Protein AF-A0A9P8HND8-F1 (afdb_monomer_lite)

Secondary structure (DSSP, 8-state):
-HHHHHHHTT-S-EEEE--PPSSS-TT---SHHHHHHHHHHHHHHHHHTTT--EEEEEE-EEGGGGSHHHHHHHHHHHHHHS-TT-EEEEE-HHHHHHHHHHHHHTHHHHTTEEEEE-SEEEEHHHHHHHHHHHHSSPPP---HHHHHHHHHH-TTGGG-

Sequence (160 aa):
MLAGLALEFKLDAFVYSSTIPPGPDLDDAFDASHRSKREIELYCKSLGERGLNWTIVRPGFFMENFDGFMGSLAVAILSQGLRKETDIALVASDDIGKVAAGVFQNHGRFTHKTVSITGGCLSMNEIKSAYKDVLGKQMPSVPAVFAWLILKLSSGAQHV

pLDDT: mean 89.83, std 11.91, range [39.53, 98.38]

Structure (mmCIF, N/CA/C/O backbone):
data_AF-A0A9P8HND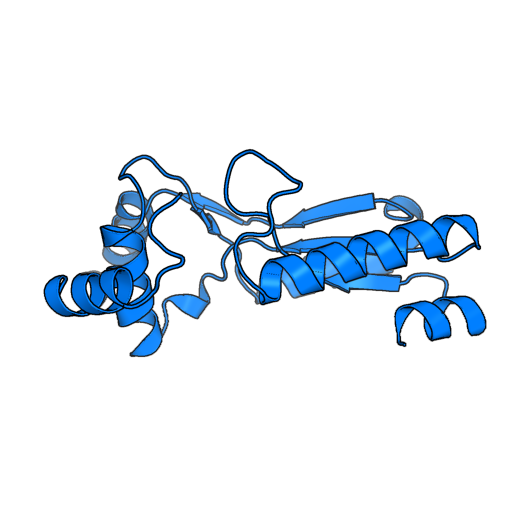8-F1
#
_entry.id   AF-A0A9P8HND8-F1
#
loop_
_atom_site.group_PDB
_atom_site.id
_atom_site.type_symbol
_atom_site.label_atom_id
_atom_site.label_alt_id
_atom_site.label_comp_id
_atom_site.label_asym_id
_atom_site.label_entity_id
_atom_site.label_seq_id
_atom_site.pdbx_PDB_ins_code
_atom_site.Cartn_x
_atom_site.Cartn_y
_atom_site.Cartn_z
_atom_site.occupancy
_atom_site.B_iso_or_equiv
_atom_site.auth_seq_id
_atom_site.auth_comp_id
_atom_site.auth_asym_id
_atom_site.auth_atom_id
_atom_site.pdbx_PDB_model_num
ATOM 1 N N . MET A 1 1 ? 19.405 -0.218 -5.210 1.00 77.94 1 MET A N 1
ATOM 2 C CA . MET A 1 1 ? 19.949 -1.554 -5.545 1.00 77.94 1 MET A CA 1
ATOM 3 C C . MET A 1 1 ? 19.008 -2.331 -6.470 1.00 77.94 1 MET A C 1
ATOM 5 O O . MET A 1 1 ? 19.368 -2.485 -7.624 1.00 77.94 1 MET A O 1
ATOM 9 N N . LEU A 1 2 ? 17.786 -2.715 -6.061 1.00 95.31 2 LEU A N 1
ATOM 10 C CA . LEU A 1 2 ? 16.874 -3.509 -6.919 1.00 95.31 2 LEU A CA 1
ATOM 11 C C . LEU A 1 2 ? 16.397 -2.797 -8.199 1.00 95.31 2 LEU A C 1
ATOM 13 O O . LEU A 1 2 ? 16.485 -3.377 -9.273 1.00 95.31 2 LEU A O 1
ATOM 17 N N . ALA A 1 3 ? 15.957 -1.537 -8.116 1.00 96.00 3 ALA A N 1
ATOM 18 C CA . ALA A 1 3 ? 15.523 -0.787 -9.305 1.00 96.00 3 ALA A CA 1
ATOM 19 C C . ALA A 1 3 ? 16.669 -0.554 -10.314 1.00 96.00 3 ALA A C 1
ATOM 21 O O . ALA A 1 3 ? 16.455 -0.555 -11.521 1.00 96.00 3 ALA A O 1
ATOM 22 N N . GLY A 1 4 ? 17.904 -0.408 -9.816 1.00 96.62 4 GLY A N 1
ATOM 23 C CA . GLY A 1 4 ? 19.098 -0.300 -10.658 1.00 96.62 4 GLY A CA 1
ATOM 24 C C . GLY A 1 4 ? 19.397 -1.600 -11.406 1.00 96.62 4 GLY A C 1
ATOM 25 O O . GLY A 1 4 ? 19.627 -1.560 -12.609 1.00 96.62 4 GLY A O 1
ATOM 26 N N . LEU A 1 5 ? 19.301 -2.745 -10.720 1.00 97.69 5 LEU A N 1
ATOM 27 C CA . LEU A 1 5 ? 19.425 -4.061 -11.355 1.00 97.69 5 LEU A CA 1
ATOM 28 C C . LEU A 1 5 ? 18.310 -4.289 -12.383 1.00 97.69 5 LEU A C 1
ATOM 30 O O . LEU A 1 5 ? 18.569 -4.777 -13.474 1.00 97.69 5 LEU A O 1
ATOM 34 N N . ALA A 1 6 ? 17.076 -3.883 -12.080 1.00 97.62 6 ALA A N 1
ATOM 35 C CA . ALA A 1 6 ? 15.969 -4.004 -13.024 1.00 97.62 6 ALA A CA 1
ATOM 36 C C . ALA A 1 6 ? 16.230 -3.251 -14.340 1.00 97.62 6 ALA A C 1
ATOM 38 O O . ALA A 1 6 ? 15.897 -3.751 -15.414 1.00 97.62 6 ALA A O 1
ATOM 39 N N . LEU A 1 7 ? 16.865 -2.077 -14.260 1.00 97.56 7 LEU A N 1
ATOM 40 C CA . LEU A 1 7 ? 17.303 -1.325 -15.432 1.00 97.56 7 LEU A CA 1
ATOM 41 C C . LEU A 1 7 ? 18.451 -2.035 -16.166 1.00 97.56 7 LEU A C 1
ATOM 43 O O . LEU A 1 7 ? 18.409 -2.159 -17.387 1.00 97.56 7 LEU A O 1
ATOM 47 N N . GLU A 1 8 ? 19.463 -2.505 -15.433 1.00 97.81 8 GLU A N 1
ATOM 48 C CA . GLU A 1 8 ? 20.634 -3.200 -15.989 1.00 97.81 8 GLU A CA 1
ATOM 49 C C . GLU A 1 8 ? 20.238 -4.450 -16.787 1.00 97.81 8 GLU A C 1
ATOM 51 O O . GLU A 1 8 ? 20.676 -4.635 -17.922 1.00 97.81 8 GLU A O 1
ATOM 56 N N . PHE A 1 9 ? 19.340 -5.259 -16.225 1.00 97.44 9 PHE A N 1
ATOM 57 C CA . PHE A 1 9 ? 18.812 -6.469 -16.853 1.00 97.44 9 PHE A CA 1
ATOM 58 C C . PHE A 1 9 ? 17.644 -6.207 -17.814 1.00 97.44 9 PHE A C 1
ATOM 60 O O . PHE A 1 9 ? 17.113 -7.157 -18.382 1.00 97.44 9 PHE A O 1
ATOM 67 N N . LYS A 1 10 ? 17.262 -4.939 -18.025 1.00 96.69 10 LYS A N 1
ATOM 68 C CA . LYS A 1 10 ? 16.195 -4.515 -18.947 1.00 96.69 10 LYS A CA 1
ATOM 69 C C . LYS A 1 10 ? 14.873 -5.251 -18.711 1.00 96.69 10 LYS A C 1
ATOM 71 O O . LYS A 1 10 ? 14.276 -5.779 -19.645 1.00 96.69 10 LYS A O 1
ATOM 76 N N . LEU A 1 11 ? 14.426 -5.303 -17.457 1.00 96.81 11 LEU A N 1
ATOM 77 C CA . LEU A 1 11 ? 13.152 -5.939 -17.126 1.00 96.81 11 LEU A CA 1
ATOM 78 C C . LEU A 1 11 ? 11.983 -5.218 -17.813 1.00 96.81 11 LEU A C 1
ATOM 80 O O . LEU A 1 11 ? 11.883 -3.991 -17.763 1.00 96.81 11 LEU A O 1
ATOM 84 N N . ASP A 1 12 ? 11.055 -5.993 -18.378 1.00 96.06 12 ASP A N 1
ATOM 85 C CA . ASP A 1 12 ? 9.865 -5.470 -19.066 1.00 96.06 12 ASP A CA 1
ATOM 86 C C . ASP A 1 12 ? 8.902 -4.725 -18.129 1.00 96.06 12 ASP A C 1
ATOM 88 O O . ASP A 1 12 ? 8.133 -3.863 -18.570 1.00 96.06 12 ASP A O 1
ATOM 92 N N . ALA A 1 13 ? 8.944 -5.053 -16.835 1.00 96.88 13 ALA A N 1
ATOM 93 C CA . ALA A 1 13 ? 8.119 -4.455 -15.798 1.00 96.88 13 ALA A CA 1
ATOM 94 C C . ALA A 1 13 ? 8.838 -4.465 -14.442 1.00 96.88 13 ALA A C 1
ATOM 96 O O . ALA A 1 13 ? 9.279 -5.513 -13.968 1.00 96.88 13 ALA A O 1
ATOM 97 N N . PHE A 1 14 ? 8.893 -3.311 -13.778 1.00 97.75 14 PHE A N 1
ATOM 98 C CA . PHE A 1 14 ? 9.350 -3.182 -12.396 1.00 97.75 14 PHE A CA 1
ATOM 99 C C . PHE A 1 14 ? 8.237 -2.588 -11.532 1.00 97.75 14 PHE A C 1
ATOM 101 O O . PHE A 1 14 ? 7.943 -1.398 -11.624 1.00 97.75 14 PHE A O 1
ATOM 108 N N . VAL A 1 15 ? 7.613 -3.406 -10.683 1.00 97.69 15 VAL A N 1
ATOM 109 C CA . VAL A 1 15 ? 6.524 -2.961 -9.800 1.00 97.69 15 VAL A CA 1
ATOM 110 C C . VAL A 1 15 ? 7.068 -2.714 -8.397 1.00 97.69 15 VAL A C 1
ATOM 112 O O . VAL A 1 15 ? 7.590 -3.626 -7.758 1.00 97.69 15 VAL A O 1
ATOM 115 N N . TYR A 1 16 ? 6.932 -1.483 -7.909 1.00 97.38 16 TYR A N 1
ATOM 116 C CA . TYR A 1 16 ? 7.345 -1.087 -6.566 1.00 97.38 16 TYR A CA 1
ATOM 117 C C . TYR A 1 16 ? 6.131 -0.835 -5.670 1.00 97.38 16 TYR A C 1
ATOM 119 O O . TYR A 1 16 ? 5.263 -0.035 -6.019 1.00 97.38 16 TYR A O 1
ATOM 127 N N . SER A 1 17 ? 6.088 -1.494 -4.508 1.00 95.75 17 SER A N 1
ATOM 128 C CA . SER A 1 17 ? 5.066 -1.249 -3.487 1.00 95.75 17 SER A CA 1
ATOM 129 C C . SER A 1 17 ? 5.516 -0.160 -2.519 1.00 95.75 17 SER A C 1
ATOM 131 O O . SER A 1 17 ? 6.518 -0.304 -1.816 1.00 95.75 17 SER A O 1
ATOM 133 N N . SER A 1 18 ? 4.760 0.931 -2.510 1.00 94.75 18 SER A N 1
ATOM 134 C CA . SER A 1 18 ? 4.950 2.096 -1.658 1.00 94.75 18 SER A CA 1
ATOM 135 C C . SER A 1 18 ? 3.811 2.170 -0.628 1.00 94.75 18 SER A C 1
ATOM 137 O O . SER A 1 18 ? 3.486 1.169 0.006 1.00 94.75 18 SER A O 1
ATOM 139 N N . THR A 1 19 ? 3.227 3.344 -0.407 1.00 92.56 19 THR A N 1
ATOM 140 C CA . THR A 1 19 ? 2.090 3.580 0.487 1.00 92.56 19 THR A CA 1
ATOM 141 C C . THR A 1 19 ? 1.339 4.826 0.039 1.00 92.56 19 THR A C 1
ATOM 143 O O . THR A 1 19 ? 1.920 5.706 -0.601 1.00 92.56 19 THR A O 1
ATOM 146 N N . ILE A 1 20 ? 0.051 4.914 0.357 1.00 89.56 20 ILE A N 1
ATOM 147 C CA . ILE A 1 20 ? -0.679 6.178 0.234 1.00 89.56 20 ILE A CA 1
ATOM 148 C C . ILE A 1 20 ? -0.117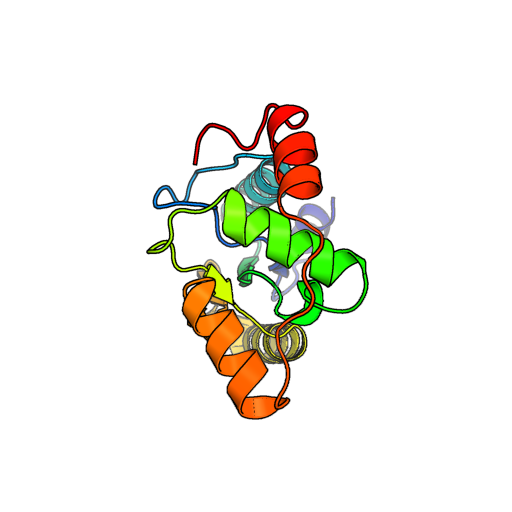 7.142 1.299 1.00 89.56 20 ILE A C 1
ATOM 150 O O . ILE A 1 20 ? -0.049 6.750 2.467 1.00 89.56 20 ILE A O 1
ATOM 154 N N . PRO A 1 21 ? 0.341 8.351 0.924 1.00 82.12 21 PRO A N 1
ATOM 155 C CA . PRO A 1 21 ? 0.772 9.363 1.885 1.00 82.12 21 PRO A CA 1
ATOM 156 C C . PRO A 1 21 ? -0.347 9.712 2.878 1.00 82.12 21 PRO A C 1
ATOM 158 O O . PRO A 1 21 ? -1.515 9.743 2.479 1.00 82.12 21 PRO A O 1
ATOM 161 N N . PRO A 1 22 ? -0.029 9.964 4.158 1.00 71.62 22 PRO A N 1
ATOM 162 C CA . PRO A 1 22 ? -1.015 10.475 5.098 1.00 71.62 22 PRO A CA 1
ATOM 163 C C . PRO A 1 22 ? -1.397 11.917 4.727 1.00 71.62 22 PRO A C 1
ATOM 165 O O . PRO A 1 22 ? -0.534 12.736 4.440 1.00 71.62 22 PRO A O 1
ATOM 168 N N . GLY A 1 23 ? -2.691 12.238 4.767 1.00 70.62 23 GLY A N 1
ATOM 169 C CA . GLY A 1 23 ? -3.178 13.599 4.526 1.00 70.62 23 GLY A CA 1
ATOM 170 C C . GLY A 1 23 ? -3.348 13.981 3.044 1.00 70.62 23 GLY A C 1
ATOM 171 O O . GLY A 1 23 ? -3.243 13.139 2.152 1.00 70.62 23 GLY A O 1
ATOM 172 N N . PRO A 1 24 ? -3.705 15.251 2.769 1.00 66.94 24 PRO A N 1
ATOM 173 C CA . PRO A 1 24 ? -4.024 15.720 1.419 1.00 66.94 24 PRO A CA 1
ATOM 174 C C . PRO A 1 24 ? -2.785 15.976 0.551 1.00 66.94 24 PRO A C 1
ATOM 176 O O . PRO A 1 24 ? -2.908 16.056 -0.671 1.00 66.94 24 PRO A O 1
ATOM 179 N N . ASP A 1 25 ? -1.610 16.129 1.163 1.00 71.75 25 ASP A N 1
ATOM 180 C CA . ASP A 1 25 ? -0.362 16.346 0.444 1.00 71.75 25 ASP A CA 1
ATOM 181 C C . ASP A 1 25 ? 0.248 15.000 0.027 1.00 71.75 25 ASP A C 1
ATOM 183 O O . ASP A 1 25 ? 0.711 14.204 0.842 1.00 71.75 25 ASP A O 1
ATOM 187 N N . LEU A 1 26 ? 0.244 14.742 -1.282 1.00 60.47 26 LEU A N 1
ATOM 188 C CA . LEU A 1 26 ? 0.775 13.510 -1.867 1.00 60.47 26 LEU A CA 1
ATOM 189 C C . LEU A 1 26 ? 2.311 13.436 -1.840 1.00 60.47 26 LEU A C 1
ATOM 191 O O . LEU A 1 26 ? 2.871 12.404 -2.231 1.00 60.47 26 LEU A O 1
ATOM 195 N N . ASP A 1 27 ? 2.972 14.511 -1.410 1.00 61.72 27 ASP A N 1
ATOM 196 C CA . ASP A 1 27 ? 4.399 14.565 -1.119 1.00 61.72 27 ASP A CA 1
ATOM 197 C C . ASP A 1 27 ? 4.723 14.415 0.374 1.00 61.72 27 ASP A C 1
ATOM 199 O O . ASP A 1 27 ? 5.908 14.325 0.718 1.00 61.72 27 ASP A O 1
ATOM 203 N N . ASP A 1 28 ? 3.713 14.319 1.246 1.00 63.38 28 ASP A N 1
ATOM 204 C CA . ASP A 1 28 ? 3.932 14.175 2.680 1.00 63.38 28 ASP A CA 1
ATOM 205 C C . ASP A 1 28 ? 4.584 12.826 3.014 1.00 63.38 28 ASP A C 1
ATOM 207 O O . ASP A 1 28 ? 4.259 11.755 2.491 1.00 63.38 28 ASP A O 1
ATOM 211 N N . ALA A 1 29 ? 5.562 12.891 3.905 1.00 60.31 29 ALA A N 1
ATOM 212 C CA . ALA A 1 29 ? 6.328 11.756 4.365 1.00 60.31 29 ALA A CA 1
ATOM 213 C C . ALA A 1 29 ? 6.638 11.946 5.849 1.00 60.31 29 ALA A C 1
ATOM 215 O O . ALA A 1 29 ? 7.748 12.298 6.270 1.00 60.31 29 ALA A O 1
ATOM 216 N N . PHE A 1 30 ? 5.594 11.724 6.636 1.00 64.81 30 PHE A N 1
ATOM 217 C CA . PHE A 1 30 ? 5.557 12.088 8.038 1.00 64.81 30 PHE A CA 1
ATOM 218 C C . PHE A 1 30 ? 6.563 11.293 8.899 1.00 64.81 30 PHE A C 1
ATOM 220 O O . PHE A 1 30 ? 7.325 11.863 9.688 1.00 64.81 30 PHE A O 1
ATOM 227 N N . ASP A 1 31 ? 6.663 9.977 8.690 1.00 76.50 31 ASP A N 1
ATOM 228 C CA . ASP A 1 31 ? 7.633 9.118 9.381 1.00 76.50 31 ASP A CA 1
ATOM 229 C C . ASP A 1 31 ? 8.763 8.601 8.473 1.00 76.50 31 ASP A C 1
ATOM 231 O O . ASP A 1 31 ? 8.750 8.738 7.248 1.00 76.50 31 ASP A O 1
ATOM 235 N N . ALA A 1 32 ? 9.786 8.007 9.096 1.00 80.69 32 ALA A N 1
ATOM 236 C CA . ALA A 1 32 ? 10.972 7.510 8.401 1.00 80.69 32 ALA A CA 1
ATOM 237 C C . ALA A 1 32 ? 10.655 6.428 7.350 1.00 80.69 32 ALA A C 1
ATOM 239 O O . ALA A 1 32 ? 11.336 6.355 6.325 1.00 80.69 32 ALA A O 1
ATOM 240 N N . SER A 1 33 ? 9.621 5.611 7.574 1.00 83.75 33 SER A N 1
ATOM 241 C CA . SER A 1 33 ? 9.191 4.581 6.625 1.00 83.75 33 SER A CA 1
ATOM 242 C C . SER A 1 33 ? 8.529 5.221 5.404 1.00 83.75 33 SER A C 1
ATOM 244 O O . SER A 1 33 ? 8.876 4.863 4.278 1.00 83.75 33 SER A O 1
ATOM 246 N N . HIS A 1 34 ? 7.643 6.203 5.602 1.00 85.06 34 HIS A N 1
ATOM 247 C CA . HIS A 1 34 ? 7.035 6.959 4.504 1.00 85.06 34 HIS A CA 1
ATOM 248 C C . HIS A 1 34 ? 8.093 7.720 3.689 1.00 85.06 34 HIS A C 1
ATOM 250 O O . HIS A 1 34 ? 8.081 7.640 2.460 1.00 85.06 34 HIS A O 1
ATOM 256 N N . ARG A 1 35 ? 9.071 8.362 4.351 1.00 86.56 35 ARG A N 1
ATOM 257 C CA . ARG A 1 35 ? 10.198 9.037 3.670 1.00 86.56 35 ARG A CA 1
ATOM 258 C C . ARG A 1 35 ? 11.008 8.082 2.815 1.00 86.56 35 ARG A C 1
ATOM 260 O O . ARG A 1 35 ? 11.196 8.344 1.631 1.00 86.56 35 ARG A O 1
ATOM 267 N N . SER A 1 36 ? 11.402 6.945 3.384 1.00 91.00 36 SER A N 1
ATOM 268 C CA . SER A 1 36 ? 12.179 5.938 2.658 1.00 91.00 36 SER A CA 1
ATOM 269 C C . SER A 1 36 ? 11.434 5.441 1.416 1.00 91.00 36 SER A C 1
ATOM 271 O O . SER A 1 36 ? 12.022 5.325 0.343 1.00 91.00 36 SER A O 1
ATOM 273 N N . LYS A 1 37 ? 10.123 5.181 1.528 1.00 93.25 37 LYS A N 1
ATOM 274 C CA . LYS A 1 37 ? 9.314 4.750 0.380 1.00 93.25 37 LYS A CA 1
ATOM 275 C C . LYS A 1 37 ? 9.205 5.841 -0.688 1.00 93.25 37 LYS A C 1
ATOM 277 O O . LYS A 1 37 ? 9.400 5.548 -1.867 1.00 93.25 37 LYS A O 1
ATOM 282 N N . ARG A 1 38 ? 8.985 7.100 -0.290 1.00 91.81 38 ARG A N 1
ATOM 283 C CA . ARG A 1 38 ? 8.943 8.252 -1.208 1.00 91.81 38 ARG A CA 1
ATOM 284 C C . ARG A 1 38 ? 10.265 8.443 -1.952 1.00 91.81 38 ARG A C 1
ATOM 286 O O . ARG A 1 38 ? 10.260 8.641 -3.163 1.00 91.81 38 ARG A O 1
ATOM 293 N N . GLU A 1 39 ? 11.397 8.345 -1.264 1.00 92.94 39 GLU A N 1
ATOM 294 C CA . GLU A 1 39 ? 12.720 8.438 -1.892 1.00 92.94 39 GLU A CA 1
ATOM 295 C C . GLU A 1 39 ? 12.943 7.323 -2.921 1.00 92.94 39 GLU A C 1
ATOM 297 O O . GLU A 1 39 ? 13.448 7.581 -4.016 1.00 92.94 39 GLU A O 1
ATOM 302 N N . ILE A 1 40 ? 12.501 6.097 -2.622 1.00 95.56 40 ILE A N 1
ATOM 303 C CA . ILE A 1 40 ? 12.569 4.986 -3.577 1.00 95.56 40 ILE A CA 1
ATOM 304 C C . ILE A 1 40 ? 11.652 5.237 -4.780 1.00 95.56 40 ILE A C 1
ATOM 306 O O . ILE A 1 40 ? 12.061 4.951 -5.905 1.00 95.56 40 ILE A O 1
ATOM 310 N N . GLU A 1 41 ? 10.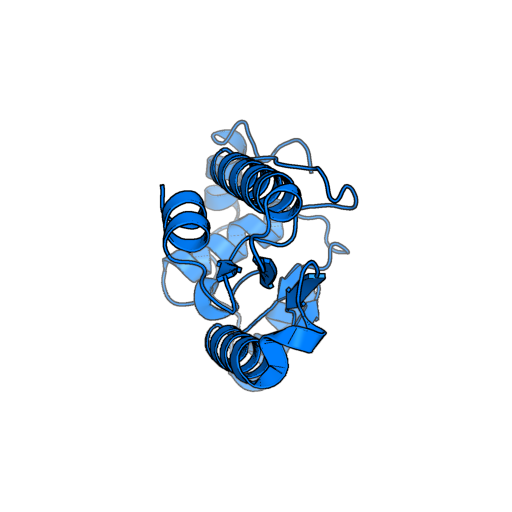455 5.803 -4.593 1.00 95.62 41 GLU A N 1
ATOM 311 C CA . GLU A 1 41 ? 9.597 6.194 -5.718 1.00 95.62 41 GLU A CA 1
ATOM 312 C C . GLU A 1 41 ? 10.286 7.206 -6.639 1.00 95.62 41 GLU A C 1
ATOM 314 O O . GLU A 1 41 ? 10.292 7.024 -7.857 1.00 95.62 41 GLU A O 1
ATOM 319 N N . LEU A 1 42 ? 10.879 8.259 -6.067 1.00 95.19 42 LEU A N 1
ATOM 320 C CA . LEU A 1 42 ? 11.608 9.281 -6.821 1.00 95.19 42 LEU A CA 1
ATOM 321 C C . LEU A 1 42 ? 12.799 8.674 -7.568 1.00 95.19 42 LEU A C 1
ATOM 323 O O . LEU A 1 42 ? 13.030 8.996 -8.733 1.00 95.19 42 LEU A O 1
ATOM 327 N N . TYR A 1 43 ? 13.508 7.741 -6.933 1.00 97.00 43 TYR A N 1
ATOM 328 C CA . TYR A 1 43 ? 14.593 7.006 -7.569 1.00 97.00 43 TYR A CA 1
ATOM 329 C C . TYR A 1 43 ? 14.104 6.115 -8.722 1.00 97.00 43 TYR A C 1
ATOM 331 O O . TYR A 1 43 ? 14.723 6.084 -9.780 1.00 97.00 43 TYR A O 1
ATOM 339 N N . CYS A 1 44 ? 12.970 5.424 -8.577 1.00 97.44 44 CYS A N 1
ATOM 340 C CA . CYS A 1 44 ? 12.390 4.642 -9.675 1.00 97.44 44 CYS A CA 1
ATOM 341 C C . CYS A 1 44 ? 11.996 5.542 -10.853 1.00 97.44 44 CYS A C 1
ATOM 343 O O . CYS A 1 44 ? 12.286 5.207 -12.001 1.00 97.44 44 CYS A O 1
ATOM 345 N N . LYS A 1 45 ? 11.388 6.701 -10.565 1.00 96.94 45 LYS A N 1
ATOM 346 C CA . LYS A 1 45 ? 10.999 7.699 -11.570 1.00 96.94 45 LYS A CA 1
ATOM 347 C C . LYS A 1 45 ? 12.203 8.225 -12.349 1.00 96.94 45 LYS A C 1
ATOM 349 O O . LYS A 1 45 ? 12.152 8.222 -13.576 1.00 96.94 45 LYS A O 1
ATOM 354 N N . SER A 1 46 ? 13.295 8.578 -11.667 1.00 97.56 46 SER A N 1
ATOM 355 C CA . SER A 1 46 ? 14.521 9.045 -12.332 1.00 97.56 46 SER A CA 1
ATOM 356 C C . SER A 1 46 ? 15.200 7.952 -13.165 1.00 97.56 46 SER A C 1
ATOM 358 O O . SER A 1 46 ? 15.738 8.225 -14.234 1.00 97.56 46 SER A O 1
ATOM 360 N N . LEU A 1 47 ? 15.125 6.683 -12.750 1.00 97.75 47 LEU A N 1
ATOM 361 C CA . LEU A 1 47 ? 15.557 5.563 -13.595 1.00 97.75 47 LEU A CA 1
ATOM 362 C C . LEU A 1 47 ? 14.632 5.333 -14.801 1.00 97.75 47 LEU A C 1
ATOM 364 O O . LEU A 1 47 ? 15.077 4.783 -15.808 1.00 97.75 47 LEU A O 1
ATOM 368 N N . GLY A 1 48 ? 13.374 5.773 -14.734 1.00 96.94 48 GLY A N 1
ATOM 369 C CA . GLY A 1 48 ? 12.445 5.761 -15.864 1.00 96.94 48 GLY A CA 1
ATOM 370 C C . GLY A 1 48 ? 12.940 6.585 -17.050 1.00 96.94 48 GLY A C 1
ATOM 371 O O . GLY A 1 48 ? 12.845 6.125 -18.184 1.00 96.94 48 GLY A O 1
ATOM 372 N N . GLU A 1 49 ? 13.581 7.727 -16.791 1.00 95.81 49 GLU A N 1
ATOM 373 C CA . GLU A 1 49 ? 14.234 8.561 -17.817 1.00 95.81 49 GLU A CA 1
ATOM 374 C C . GLU A 1 49 ? 15.374 7.821 -18.536 1.00 95.81 49 GLU A C 1
ATOM 376 O O . GLU A 1 49 ? 15.745 8.157 -19.658 1.00 95.81 49 GLU A O 1
ATOM 381 N N . ARG A 1 50 ? 15.914 6.774 -17.902 1.00 96.50 50 ARG A N 1
ATOM 382 C CA . ARG A 1 50 ? 16.973 5.909 -18.436 1.00 96.50 50 ARG A CA 1
ATOM 383 C C . ARG A 1 50 ? 16.439 4.614 -19.056 1.00 96.50 50 ARG A C 1
ATOM 385 O O . ARG A 1 50 ? 17.241 3.790 -19.485 1.00 96.50 50 ARG A O 1
ATOM 392 N N . GLY A 1 51 ? 15.117 4.433 -19.107 1.00 96.56 51 GLY A N 1
ATOM 393 C CA . GLY A 1 51 ? 14.460 3.283 -19.735 1.00 96.56 51 GLY A CA 1
ATOM 394 C C . GLY A 1 51 ? 13.903 2.232 -18.772 1.00 96.56 51 GLY A C 1
ATOM 395 O O . GLY A 1 51 ? 13.512 1.160 -19.225 1.00 96.56 51 GLY A O 1
ATOM 396 N N . LEU A 1 52 ? 13.846 2.492 -17.459 1.00 98.12 52 LEU A N 1
ATOM 397 C CA . LEU A 1 52 ? 13.192 1.567 -16.527 1.00 98.12 52 LEU A CA 1
ATOM 398 C C . LEU A 1 52 ? 11.665 1.630 -16.688 1.00 98.12 52 LEU A C 1
ATOM 400 O O . LEU A 1 52 ? 11.050 2.670 -16.441 1.00 98.12 52 LEU A O 1
ATOM 404 N N . ASN A 1 53 ? 11.033 0.501 -17.007 1.00 97.50 53 ASN A N 1
ATOM 405 C CA . ASN A 1 53 ? 9.575 0.374 -17.076 1.00 97.50 53 ASN A CA 1
ATOM 406 C C . ASN A 1 53 ? 8.963 0.196 -15.678 1.00 97.50 53 ASN A C 1
ATOM 408 O O . ASN A 1 53 ? 8.515 -0.890 -15.307 1.00 97.50 53 ASN A O 1
ATOM 412 N N . TRP A 1 54 ? 8.982 1.257 -14.872 1.00 98.12 54 TRP A N 1
ATOM 413 C CA . TRP A 1 54 ? 8.460 1.216 -13.507 1.00 98.12 54 TRP A CA 1
ATOM 414 C C . TRP A 1 54 ? 6.932 1.361 -13.450 1.00 98.12 54 TRP A C 1
ATOM 416 O O . TRP A 1 54 ? 6.330 2.085 -14.241 1.00 98.12 54 TRP A O 1
ATOM 426 N N . THR A 1 55 ? 6.321 0.745 -12.444 1.00 98.38 55 THR A N 1
ATOM 427 C CA . THR A 1 55 ? 4.963 1.017 -11.958 1.00 98.38 55 THR A CA 1
ATOM 428 C C . THR A 1 55 ? 5.026 1.119 -10.439 1.00 98.38 55 THR A C 1
ATOM 430 O O . THR A 1 55 ? 5.657 0.291 -9.785 1.00 98.38 55 THR A O 1
ATOM 433 N N . ILE A 1 56 ? 4.378 2.123 -9.855 1.00 97.75 56 ILE A N 1
ATOM 434 C CA . ILE A 1 56 ? 4.310 2.286 -8.398 1.00 97.75 56 ILE A CA 1
ATOM 435 C C . ILE A 1 56 ? 2.903 1.918 -7.940 1.00 97.75 56 ILE A C 1
ATOM 437 O O . ILE A 1 56 ? 1.933 2.508 -8.410 1.00 97.75 56 ILE A O 1
ATOM 441 N N . VAL A 1 57 ? 2.786 0.988 -6.998 1.00 97.06 57 VAL A N 1
ATOM 442 C CA . VAL A 1 57 ? 1.522 0.678 -6.325 1.00 97.06 57 VAL A CA 1
ATOM 443 C C . VAL A 1 57 ? 1.541 1.245 -4.909 1.00 97.06 57 VAL A C 1
ATOM 445 O O . VAL A 1 57 ? 2.501 1.055 -4.168 1.00 97.06 57 VAL A O 1
ATOM 448 N N . ARG A 1 58 ? 0.496 1.981 -4.536 1.00 96.00 58 ARG A N 1
ATOM 449 C CA . ARG A 1 58 ? 0.332 2.621 -3.226 1.00 96.00 58 ARG A CA 1
ATOM 450 C C . ARG A 1 58 ? -0.867 1.991 -2.520 1.00 96.00 58 ARG A C 1
ATOM 452 O O . ARG A 1 58 ? -1.992 2.445 -2.731 1.00 96.00 58 ARG A O 1
ATOM 459 N N . PRO A 1 59 ? -0.676 0.914 -1.751 1.00 96.56 59 PRO A N 1
ATOM 460 C CA . PRO A 1 59 ? -1.765 0.342 -0.978 1.00 96.56 59 PRO A CA 1
ATOM 461 C C . PRO A 1 59 ? -2.171 1.270 0.177 1.00 96.56 59 PRO A C 1
ATOM 463 O O . PRO A 1 59 ? -1.345 2.026 0.696 1.00 96.56 59 PRO A O 1
ATOM 466 N N . GLY A 1 60 ? -3.452 1.218 0.546 1.00 94.88 60 GLY A N 1
ATOM 467 C CA . GLY A 1 60 ? -3.984 1.846 1.755 1.00 94.88 60 GLY A CA 1
ATOM 468 C C . GLY A 1 60 ? -3.547 1.139 3.042 1.00 94.88 60 GLY A C 1
ATOM 469 O O . GLY A 1 60 ? -2.664 0.284 3.041 1.00 94.88 60 GLY A O 1
ATOM 470 N N . PHE A 1 61 ? -4.183 1.491 4.154 1.00 93.69 61 PHE A N 1
ATOM 471 C CA . PHE A 1 61 ? -4.002 0.850 5.450 1.00 93.69 61 PHE A CA 1
ATOM 472 C C . PHE A 1 61 ? -4.554 -0.580 5.431 1.00 93.69 61 PHE A C 1
ATOM 474 O O . PHE A 1 61 ? -5.688 -0.815 5.013 1.00 93.69 61 PHE A O 1
ATOM 481 N N . PHE A 1 62 ? -3.754 -1.546 5.878 1.00 95.12 62 PHE A N 1
ATOM 482 C CA . PHE A 1 62 ? -4.117 -2.958 5.752 1.00 95.12 62 PHE A CA 1
ATOM 483 C C . PHE A 1 62 ? -5.195 -3.310 6.772 1.00 95.12 62 PHE A C 1
ATOM 485 O O . PHE A 1 62 ? -5.060 -2.980 7.951 1.00 95.12 62 PHE A O 1
ATOM 492 N N . MET A 1 63 ? -6.252 -3.992 6.337 1.00 95.31 63 MET A N 1
ATOM 493 C CA . MET A 1 63 ? -7.325 -4.435 7.235 1.00 95.31 63 MET A CA 1
ATOM 494 C C . MET A 1 63 ? -6.797 -5.415 8.295 1.00 95.31 63 MET A C 1
ATOM 496 O O . MET A 1 63 ? -7.224 -5.379 9.445 1.00 95.31 63 MET A O 1
ATOM 500 N N . GLU A 1 64 ? -5.791 -6.211 7.941 1.00 94.56 64 GLU A N 1
ATOM 501 C CA . GLU A 1 64 ? -5.109 -7.177 8.807 1.00 94.56 64 GLU A CA 1
ATOM 502 C C . GLU A 1 64 ? -4.357 -6.504 9.969 1.00 94.56 64 GLU A C 1
ATOM 504 O O . GLU A 1 64 ? -4.091 -7.133 10.993 1.00 94.56 64 GLU A O 1
ATOM 509 N N . ASN A 1 65 ? -4.062 -5.199 9.879 1.00 93.31 65 ASN A N 1
ATOM 510 C CA . ASN A 1 65 ? -3.476 -4.451 10.997 1.00 93.31 65 ASN A CA 1
ATOM 511 C C . ASN A 1 65 ? -4.430 -4.327 12.195 1.00 93.31 65 ASN A C 1
ATOM 513 O O . ASN A 1 65 ? -4.009 -3.840 13.242 1.00 93.31 65 ASN A O 1
ATOM 517 N N . PHE A 1 66 ? -5.696 -4.732 12.058 1.00 94.12 66 PHE A N 1
ATOM 518 C CA . PHE A 1 66 ? -6.673 -4.780 13.143 1.00 94.12 66 PHE A CA 1
ATOM 519 C C . PHE A 1 66 ? -6.730 -6.126 13.880 1.00 94.12 66 PHE A C 1
ATOM 521 O O . PHE A 1 66 ? -7.474 -6.246 14.858 1.00 94.12 66 PHE A O 1
ATOM 528 N N . ASP A 1 67 ? -5.912 -7.105 13.489 1.00 90.94 67 ASP A N 1
ATOM 529 C CA . ASP A 1 67 ? -5.932 -8.436 14.088 1.00 90.94 67 ASP A CA 1
ATOM 530 C C . ASP A 1 67 ? -5.059 -8.570 15.347 1.00 90.94 67 ASP A C 1
ATOM 532 O O . ASP A 1 67 ? -3.999 -7.959 15.522 1.00 90.94 67 ASP A O 1
ATOM 536 N N . GLY A 1 68 ? -5.516 -9.431 16.258 1.00 90.81 68 GLY A N 1
ATOM 537 C CA . GLY A 1 68 ? -4.796 -9.787 17.478 1.00 90.81 68 GLY A CA 1
ATOM 538 C C . GLY A 1 68 ? -4.596 -8.629 18.463 1.00 90.81 68 GLY A C 1
ATOM 539 O O . GLY A 1 68 ? -5.309 -7.624 18.472 1.00 90.81 68 GLY A O 1
ATOM 540 N N . PHE A 1 69 ? -3.612 -8.786 19.353 1.00 86.94 69 PHE A N 1
ATOM 541 C CA . PHE A 1 69 ? -3.322 -7.782 20.380 1.00 86.94 69 PHE A CA 1
ATOM 542 C C . PHE A 1 69 ? -2.815 -6.466 19.773 1.00 86.94 69 PHE A C 1
ATOM 544 O O . PHE A 1 69 ? -3.271 -5.393 20.171 1.00 86.94 69 PHE A O 1
ATOM 551 N N . MET A 1 70 ? -1.927 -6.543 18.777 1.00 87.06 70 MET A N 1
ATOM 552 C CA . MET A 1 70 ? -1.415 -5.353 18.089 1.00 87.06 70 MET A CA 1
ATOM 553 C C . MET A 1 70 ? -2.526 -4.607 17.346 1.00 87.06 70 MET A C 1
ATOM 555 O O . MET A 1 70 ? -2.544 -3.378 17.368 1.00 87.06 70 MET A O 1
ATOM 559 N N . GLY A 1 71 ? -3.519 -5.327 16.822 1.00 91.12 71 GLY A N 1
ATOM 560 C CA . GLY A 1 71 ? -4.729 -4.730 16.274 1.00 91.12 71 GLY A CA 1
ATOM 561 C C . GLY A 1 71 ? -5.534 -3.930 17.287 1.00 91.12 71 GLY A C 1
ATOM 562 O O . GLY A 1 71 ? -5.903 -2.789 17.019 1.00 91.12 71 GLY A O 1
ATOM 563 N N . SER A 1 72 ? -5.719 -4.452 18.501 1.00 92.06 72 SER A N 1
ATOM 564 C CA . SER A 1 72 ? -6.408 -3.705 19.564 1.00 92.06 72 SER A CA 1
ATOM 565 C C . SER A 1 72 ? -5.682 -2.415 19.972 1.00 92.06 72 SER A C 1
ATOM 567 O O . SER A 1 72 ? -6.319 -1.437 20.376 1.00 92.06 72 SER A O 1
ATOM 569 N N . LEU A 1 73 ? -4.352 -2.388 19.840 1.00 91.44 73 LEU A N 1
ATOM 570 C CA . LEU A 1 73 ? -3.555 -1.180 20.026 1.00 91.44 73 LEU A CA 1
ATOM 571 C C . LEU A 1 73 ? -3.742 -0.207 18.856 1.00 91.44 73 LEU A C 1
ATOM 573 O O . LEU A 1 73 ? -3.973 0.978 19.096 1.00 91.44 73 LEU A O 1
ATOM 577 N N . ALA A 1 74 ? -3.713 -0.696 17.613 1.00 91.69 74 ALA A N 1
ATOM 578 C CA . ALA A 1 74 ? -3.960 0.112 16.420 1.00 91.69 74 ALA A CA 1
ATOM 579 C C . ALA A 1 74 ? -5.343 0.781 16.459 1.00 91.69 74 ALA A C 1
ATOM 581 O O . ALA A 1 74 ? -5.442 1.987 16.242 1.00 91.69 74 ALA A O 1
ATOM 582 N N . VAL A 1 75 ? -6.395 0.043 16.837 1.00 94.19 75 VAL A N 1
ATOM 583 C CA . VAL A 1 75 ? -7.750 0.591 17.021 1.00 94.19 75 VAL A CA 1
ATOM 584 C C . VAL A 1 75 ? -7.741 1.748 18.014 1.00 94.19 75 VAL A C 1
ATOM 586 O O . VAL A 1 75 ? -8.332 2.794 17.737 1.00 94.19 75 VAL A O 1
ATOM 589 N N . ALA A 1 76 ? -7.077 1.586 19.160 1.00 92.75 76 ALA A N 1
ATOM 590 C CA . ALA A 1 76 ? -7.032 2.613 20.192 1.00 92.75 76 ALA A CA 1
ATOM 591 C C . ALA A 1 76 ? -6.245 3.852 19.739 1.00 92.75 76 ALA A C 1
ATOM 593 O O . ALA A 1 76 ? -6.725 4.970 19.917 1.00 92.75 76 ALA A O 1
ATOM 594 N N . ILE A 1 77 ? -5.077 3.658 19.117 1.00 90.25 77 ILE A N 1
ATOM 595 C CA . ILE A 1 77 ? -4.233 4.738 18.589 1.00 90.25 77 ILE A CA 1
ATOM 596 C C . ILE A 1 77 ? -4.983 5.521 17.512 1.00 90.25 77 ILE A C 1
ATOM 598 O O . ILE A 1 77 ? -5.096 6.736 17.629 1.00 90.25 77 ILE A O 1
ATOM 602 N N . LEU A 1 78 ? -5.560 4.849 16.514 1.00 91.69 78 LEU A N 1
ATOM 603 C CA . LEU A 1 78 ? -6.281 5.509 15.421 1.00 91.69 78 LEU A CA 1
ATOM 604 C C . LEU A 1 78 ? -7.550 6.212 15.916 1.00 91.69 78 LEU A C 1
ATOM 606 O O . LEU A 1 78 ? -7.846 7.321 15.489 1.00 91.69 78 LEU A O 1
ATOM 610 N N . SER A 1 79 ? -8.267 5.619 16.875 1.00 92.56 79 SER A N 1
ATOM 611 C CA . SER A 1 79 ? -9.466 6.242 17.457 1.00 92.56 79 SER A CA 1
ATOM 612 C C . SER A 1 79 ? -9.173 7.492 18.289 1.00 92.56 79 SER A C 1
ATOM 614 O O . SER A 1 79 ? -10.080 8.291 18.500 1.00 92.56 79 SER A O 1
ATOM 616 N N . GLN A 1 80 ? -7.966 7.610 18.849 1.00 89.62 80 GLN A N 1
ATOM 617 C CA . GLN A 1 80 ? -7.560 8.754 19.675 1.00 89.62 80 GLN A CA 1
ATOM 618 C C . GLN A 1 80 ? -6.757 9.792 18.885 1.00 89.62 80 GLN A C 1
ATOM 620 O O . GLN A 1 80 ? -6.812 10.972 19.216 1.00 89.62 80 GLN A O 1
ATOM 625 N N . GLY A 1 81 ? -5.994 9.352 17.885 1.00 85.75 81 GLY A N 1
ATOM 626 C CA . GLY A 1 81 ? -5.086 10.192 17.109 1.00 85.75 81 GLY A CA 1
ATOM 627 C C . GLY A 1 81 ? -5.723 10.850 15.888 1.00 85.75 81 GLY A C 1
ATOM 628 O O . GLY A 1 81 ? -5.206 11.859 15.429 1.00 85.75 81 GLY A O 1
ATOM 629 N N . LEU A 1 82 ? -6.831 10.314 15.365 1.00 87.88 82 LEU A N 1
ATOM 630 C CA . LEU A 1 82 ? -7.522 10.880 14.206 1.00 87.88 82 LEU A CA 1
ATOM 631 C C . LEU A 1 82 ? -8.766 11.675 14.616 1.00 87.88 82 LEU A C 1
ATOM 633 O O . LEU A 1 82 ? -9.417 11.377 15.623 1.00 87.88 82 LEU A O 1
ATOM 637 N N . ARG A 1 83 ? -9.140 12.664 13.795 1.00 89.62 83 ARG A N 1
ATOM 638 C CA . ARG A 1 83 ? -10.456 13.311 13.911 1.00 89.62 83 ARG A CA 1
ATOM 639 C C . ARG A 1 83 ? -11.534 12.288 13.558 1.00 89.62 83 ARG A C 1
ATOM 641 O O . ARG A 1 83 ? -11.300 11.360 12.788 1.00 89.62 83 ARG A O 1
ATOM 648 N N . LYS A 1 84 ? -12.730 12.442 14.128 1.00 87.62 84 LYS A N 1
ATOM 649 C CA . LYS A 1 84 ? -13.813 11.456 13.964 1.00 87.62 84 LYS A CA 1
ATOM 650 C C . LYS A 1 84 ? -14.268 11.321 12.512 1.00 87.62 84 LYS A C 1
ATOM 652 O O . LYS A 1 84 ? -14.744 10.259 12.131 1.00 87.62 84 LYS A O 1
ATOM 657 N N . GLU A 1 85 ? -14.111 12.391 11.746 1.00 87.56 85 GLU A N 1
ATOM 658 C CA . GLU A 1 85 ? -14.478 12.528 10.340 1.00 87.56 85 GLU A CA 1
AT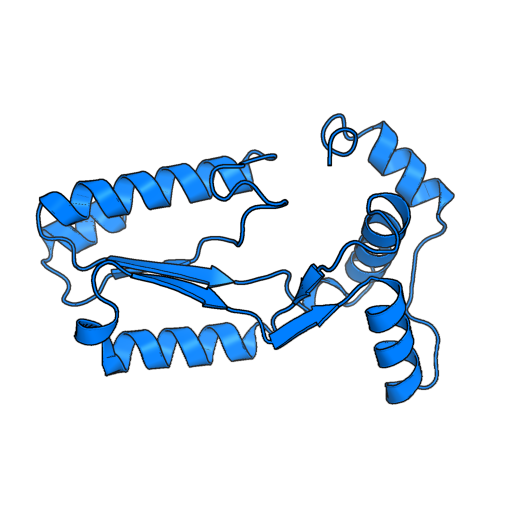OM 659 C C . GLU A 1 85 ? -13.317 12.167 9.397 1.00 87.56 85 GLU A C 1
ATOM 661 O O . GLU A 1 85 ? -13.442 12.320 8.187 1.00 87.56 85 GLU A O 1
ATOM 666 N N . THR A 1 86 ? -12.159 11.751 9.927 1.00 90.75 86 THR A N 1
ATOM 667 C CA . THR A 1 86 ? -11.026 11.335 9.098 1.00 90.75 86 THR A CA 1
ATOM 668 C C . THR A 1 86 ? -11.263 9.935 8.553 1.00 90.75 86 THR A C 1
ATOM 670 O O . THR A 1 86 ? -11.287 8.959 9.309 1.00 90.75 86 THR A O 1
ATOM 673 N N . ASP A 1 87 ? -11.359 9.847 7.231 1.00 92.94 87 ASP A N 1
ATOM 674 C CA . ASP A 1 87 ? -11.425 8.577 6.525 1.00 92.94 87 ASP A CA 1
ATOM 675 C C . ASP A 1 87 ? -10.049 7.925 6.399 1.00 92.94 87 ASP A C 1
ATOM 677 O O . ASP A 1 87 ? -9.039 8.567 6.099 1.00 92.94 87 ASP A O 1
ATOM 681 N N . ILE A 1 88 ? -10.032 6.608 6.575 1.00 93.50 88 ILE A N 1
ATOM 682 C CA . ILE A 1 88 ? -8.871 5.752 6.373 1.00 93.50 88 ILE A CA 1
ATOM 683 C C . ILE A 1 88 ? -9.110 4.956 5.091 1.00 93.50 88 ILE A C 1
ATOM 685 O O . ILE A 1 88 ? -10.085 4.211 4.997 1.00 93.50 88 ILE A O 1
ATOM 689 N N . ALA A 1 89 ? -8.218 5.089 4.107 1.00 95.06 89 ALA A N 1
ATOM 690 C CA . ALA A 1 89 ? -8.220 4.226 2.928 1.00 95.06 89 ALA A CA 1
ATOM 691 C C . ALA A 1 89 ? -7.766 2.823 3.342 1.00 95.06 89 ALA A C 1
ATOM 693 O O . ALA A 1 89 ? -6.615 2.650 3.732 1.00 95.06 89 ALA A O 1
ATOM 694 N N . LEU A 1 90 ? -8.656 1.839 3.275 1.00 96.00 90 LEU A N 1
ATOM 695 C CA . LEU A 1 90 ? -8.422 0.472 3.726 1.00 96.00 90 LEU A CA 1
ATOM 696 C C . LEU A 1 90 ? -8.211 -0.463 2.547 1.00 96.00 90 LEU A C 1
ATOM 698 O O . LEU A 1 90 ? -8.841 -0.311 1.506 1.00 96.00 90 LEU A O 1
ATOM 702 N N . VAL A 1 91 ? -7.378 -1.481 2.713 1.00 97.12 91 VAL A N 1
ATOM 703 C CA . VAL A 1 91 ? -7.183 -2.524 1.702 1.00 97.12 91 VAL A CA 1
ATOM 704 C C . VAL A 1 91 ? -6.919 -3.867 2.375 1.00 97.12 91 VAL A C 1
ATOM 706 O O . VAL A 1 91 ? -6.245 -3.915 3.400 1.00 97.12 91 VAL A O 1
ATOM 709 N N . ALA A 1 92 ? -7.451 -4.951 1.815 1.00 96.00 92 ALA A N 1
ATOM 710 C CA . ALA A 1 92 ? -7.068 -6.301 2.216 1.00 96.00 92 ALA A CA 1
ATOM 711 C C . ALA A 1 92 ? -5.762 -6.695 1.511 1.00 96.00 92 ALA A C 1
ATOM 713 O O . ALA A 1 92 ? -5.597 -6.438 0.313 1.00 96.00 92 ALA A O 1
ATOM 714 N N . SER A 1 93 ? -4.844 -7.344 2.221 1.00 93.25 93 SER A N 1
ATOM 715 C CA . SER A 1 93 ? -3.553 -7.782 1.675 1.00 93.25 93 SER A CA 1
ATOM 716 C C . SER A 1 93 ? -3.726 -8.675 0.436 1.00 93.25 93 SER A C 1
ATOM 718 O O . SER A 1 93 ? -3.032 -8.506 -0.572 1.00 93.25 93 SER A O 1
ATOM 720 N N . ASP A 1 94 ? -4.737 -9.550 0.456 1.00 94.25 94 ASP A N 1
ATOM 721 C CA . ASP A 1 94 ? -5.090 -10.430 -0.664 1.00 94.25 94 ASP A CA 1
ATOM 722 C C . ASP A 1 94 ? -5.428 -9.660 -1.950 1.00 94.25 94 ASP A C 1
ATOM 724 O O . ASP A 1 94 ? -5.106 -10.105 -3.057 1.00 94.25 94 ASP A O 1
ATOM 728 N N . ASP A 1 95 ? -6.051 -8.486 -1.833 1.00 95.56 95 ASP A N 1
ATOM 729 C CA . ASP A 1 95 ? -6.419 -7.672 -2.991 1.00 95.56 95 ASP A CA 1
ATOM 730 C C . ASP A 1 95 ? -5.217 -6.921 -3.570 1.00 95.56 95 ASP A C 1
ATOM 732 O O . ASP A 1 95 ? -5.135 -6.747 -4.788 1.00 95.56 95 ASP A O 1
ATOM 736 N N . ILE A 1 96 ? -4.225 -6.570 -2.743 1.00 94.56 96 ILE A N 1
ATOM 737 C CA . ILE A 1 96 ? -2.950 -6.013 -3.222 1.00 94.56 96 ILE A CA 1
ATOM 738 C C . ILE A 1 96 ? -2.267 -7.018 -4.154 1.00 94.56 96 ILE A C 1
ATOM 740 O O . ILE A 1 96 ? -1.816 -6.646 -5.240 1.00 94.56 96 ILE A O 1
ATOM 744 N N . GLY A 1 97 ? -2.232 -8.296 -3.762 1.00 93.00 97 GLY A N 1
ATOM 745 C CA . GLY A 1 97 ? -1.659 -9.372 -4.572 1.00 93.00 97 GLY A CA 1
ATOM 746 C C . GLY A 1 97 ? -2.357 -9.525 -5.926 1.00 93.00 97 GLY A C 1
ATOM 747 O O . GLY A 1 97 ? -1.692 -9.585 -6.964 1.00 93.00 97 GLY A O 1
ATOM 748 N N . LYS A 1 98 ? -3.697 -9.510 -5.939 1.00 95.75 98 LYS A N 1
ATOM 749 C CA . LYS A 1 98 ? -4.497 -9.576 -7.177 1.00 95.75 98 LYS A CA 1
ATOM 750 C C . LYS A 1 98 ? -4.240 -8.377 -8.090 1.00 95.75 98 LYS A C 1
ATOM 752 O O . LYS A 1 98 ? -4.071 -8.553 -9.296 1.00 95.75 98 LYS A O 1
ATOM 757 N N . VAL A 1 99 ? -4.169 -7.167 -7.532 1.00 95.31 99 VAL A N 1
ATOM 758 C CA . VAL A 1 99 ? -3.874 -5.957 -8.311 1.00 95.31 99 VAL A CA 1
ATOM 759 C C . VAL A 1 99 ? -2.455 -6.000 -8.870 1.00 95.31 99 VAL A C 1
ATOM 761 O O . VAL A 1 99 ? -2.272 -5.726 -10.054 1.00 95.31 99 VAL A O 1
ATOM 764 N N . ALA A 1 100 ? -1.459 -6.399 -8.075 1.00 94.25 100 ALA A N 1
ATOM 765 C CA . ALA A 1 100 ? -0.083 -6.539 -8.545 1.00 94.25 100 ALA A CA 1
ATOM 766 C C . ALA A 1 100 ? 0.019 -7.556 -9.695 1.00 94.25 100 ALA A C 1
ATOM 768 O O . ALA A 1 100 ? 0.632 -7.260 -10.721 1.00 94.25 100 ALA A O 1
ATOM 769 N N . ALA A 1 101 ? -0.641 -8.713 -9.576 1.00 96.25 101 ALA A N 1
ATOM 770 C CA . ALA A 1 101 ? -0.735 -9.689 -10.660 1.00 96.25 101 ALA A CA 1
ATOM 771 C C . ALA A 1 101 ? -1.379 -9.092 -11.925 1.00 96.25 101 ALA A C 1
ATOM 773 O O . ALA A 1 101 ? -0.840 -9.251 -13.021 1.00 96.25 101 ALA A O 1
ATOM 774 N N . GLY A 1 102 ? -2.482 -8.349 -11.782 1.00 97.00 102 GLY A N 1
ATOM 775 C CA . GLY A 1 102 ? -3.137 -7.660 -12.898 1.00 97.00 102 GLY A CA 1
ATOM 776 C C . GLY A 1 102 ? -2.249 -6.604 -13.567 1.00 97.00 102 GLY A C 1
ATOM 777 O O . GLY A 1 102 ? -2.247 -6.497 -14.797 1.00 97.00 102 GLY A O 1
ATOM 778 N N . VAL A 1 103 ? -1.453 -5.871 -12.779 1.00 96.88 103 VAL A N 1
ATOM 779 C CA . VAL A 1 103 ? -0.442 -4.924 -13.270 1.00 96.88 103 VAL A CA 1
ATOM 780 C C . VAL A 1 103 ? 0.619 -5.654 -14.082 1.00 96.88 103 VAL A C 1
ATOM 782 O O . VAL A 1 103 ? 0.887 -5.235 -15.201 1.00 96.88 103 VAL A O 1
ATOM 785 N N . PHE A 1 104 ? 1.179 -6.761 -13.585 1.00 96.69 104 PHE A N 1
ATOM 786 C CA . PHE A 1 104 ? 2.176 -7.534 -14.333 1.00 96.69 104 PHE A CA 1
ATOM 787 C C . PHE A 1 104 ? 1.616 -8.099 -15.644 1.00 96.69 104 PHE A C 1
ATOM 789 O O . PHE A 1 104 ? 2.253 -7.962 -16.684 1.00 96.69 104 PHE A O 1
ATOM 796 N N . GLN A 1 105 ? 0.406 -8.664 -15.631 1.00 97.56 105 GLN A N 1
ATOM 797 C CA . GLN A 1 105 ? -0.250 -9.196 -16.835 1.00 97.56 105 GLN A CA 1
ATOM 798 C C . GLN A 1 105 ? -0.527 -8.125 -17.900 1.00 97.56 105 GLN A C 1
ATOM 800 O O . GLN A 1 105 ? -0.647 -8.438 -19.081 1.00 97.56 105 GLN A O 1
ATOM 805 N N . ASN A 1 106 ? -0.636 -6.860 -17.490 1.00 97.06 106 ASN A N 1
ATOM 806 C CA . ASN A 1 106 ? -0.959 -5.728 -18.354 1.00 97.06 106 ASN A CA 1
ATOM 807 C C . ASN A 1 106 ? 0.126 -4.641 -18.288 1.00 97.06 106 ASN A C 1
ATOM 809 O O . ASN A 1 106 ? -0.187 -3.458 -18.439 1.00 97.06 106 ASN A O 1
ATOM 813 N N . HIS A 1 107 ? 1.384 -5.016 -18.039 1.00 95.69 107 HIS A N 1
ATOM 814 C CA . HIS A 1 107 ? 2.438 -4.084 -17.621 1.00 95.69 107 HIS A CA 1
ATOM 815 C C . HIS A 1 107 ? 2.609 -2.876 -18.551 1.00 95.69 107 HIS A C 1
ATOM 817 O O . HIS A 1 107 ? 2.744 -1.759 -18.059 1.00 95.69 107 HIS A O 1
ATOM 823 N N . GLY A 1 108 ? 2.486 -3.053 -19.872 1.00 96.44 108 GLY A N 1
ATOM 824 C CA . GLY A 1 108 ? 2.561 -1.950 -20.840 1.00 96.44 108 GLY A CA 1
ATOM 825 C C . GLY A 1 108 ? 1.508 -0.848 -20.635 1.00 96.44 108 GLY A C 1
ATOM 826 O O . GLY A 1 108 ? 1.766 0.316 -20.924 1.00 96.44 108 GLY A O 1
ATOM 827 N N . ARG A 1 109 ? 0.329 -1.172 -20.082 1.00 96.88 109 ARG A N 1
ATOM 828 C CA . ARG A 1 109 ? -0.714 -0.179 -19.741 1.00 96.88 109 ARG A CA 1
ATOM 829 C C . ARG A 1 109 ? -0.379 0.620 -18.483 1.00 96.88 109 ARG A C 1
ATOM 831 O O . ARG A 1 109 ? -0.899 1.720 -18.300 1.00 96.88 109 ARG A O 1
ATOM 838 N N . PHE A 1 110 ? 0.449 0.053 -17.611 1.00 97.25 110 PHE A N 1
ATOM 839 C CA . PHE A 1 110 ? 0.792 0.606 -16.303 1.00 97.25 110 PHE A CA 1
ATOM 840 C C . PHE A 1 110 ? 2.223 1.150 -16.237 1.00 97.25 110 PHE A C 1
ATOM 842 O O . PHE A 1 110 ? 2.648 1.635 -15.184 1.00 97.25 110 PHE A O 1
ATOM 849 N N . THR A 1 111 ? 2.961 1.119 -17.349 1.00 97.38 111 THR A N 1
ATOM 850 C CA . THR A 1 111 ? 4.285 1.729 -17.452 1.00 97.38 111 THR A CA 1
ATOM 851 C C . THR A 1 111 ? 4.214 3.212 -17.099 1.00 97.38 111 THR A C 1
ATOM 853 O O . THR A 1 111 ? 3.377 3.961 -17.607 1.00 97.38 111 THR A O 1
ATOM 856 N N . HIS A 1 112 ? 5.088 3.613 -16.179 1.00 97.62 112 HIS A N 1
ATOM 857 C CA . HIS A 1 112 ? 5.207 4.962 -15.627 1.00 97.62 112 HIS A CA 1
ATOM 858 C C . HIS A 1 112 ? 3.913 5.487 -14.994 1.00 97.62 112 HIS A C 1
ATOM 860 O O . HIS A 1 112 ? 3.619 6.685 -15.030 1.00 97.62 112 HIS A O 1
ATOM 866 N N . LYS A 1 113 ? 3.119 4.587 -14.399 1.00 97.44 113 LYS A N 1
ATOM 867 C CA . LYS A 1 113 ? 1.917 4.927 -13.630 1.00 97.44 113 LYS A CA 1
ATOM 868 C C . LYS A 1 113 ? 2.113 4.689 -12.139 1.00 97.44 113 LYS A C 1
ATOM 870 O O . LYS A 1 113 ? 2.782 3.748 -11.712 1.00 97.44 113 LYS A O 1
ATOM 875 N N . THR A 1 114 ? 1.458 5.537 -11.355 1.00 96.19 114 THR A N 1
ATOM 876 C CA . THR A 1 114 ? 1.235 5.329 -9.926 1.00 96.19 114 THR A CA 1
ATOM 877 C C . THR A 1 114 ? -0.226 4.942 -9.724 1.00 96.19 114 THR A C 1
ATOM 879 O O . THR A 1 114 ? -1.115 5.630 -10.223 1.00 96.19 114 THR A O 1
ATOM 882 N N . VAL A 1 115 ? -0.471 3.842 -9.018 1.00 94.81 115 VAL A N 1
ATOM 883 C CA . VAL A 1 115 ? -1.806 3.285 -8.783 1.00 94.81 115 VAL A CA 1
ATOM 884 C C . VAL A 1 115 ? -2.033 3.175 -7.283 1.00 94.81 115 VAL A C 1
ATOM 886 O O . VAL A 1 115 ? -1.315 2.442 -6.606 1.00 94.81 115 VAL A O 1
ATOM 889 N N . SER A 1 116 ? -3.030 3.883 -6.762 1.00 94.94 116 SER A N 1
ATOM 890 C CA . SER A 1 116 ? -3.470 3.706 -5.376 1.00 94.94 116 SER A CA 1
ATOM 891 C C . SER A 1 116 ? -4.442 2.534 -5.280 1.00 94.94 116 SER A C 1
ATOM 893 O O . SER A 1 116 ? -5.336 2.408 -6.115 1.00 94.94 116 SER A O 1
ATOM 895 N N . ILE A 1 117 ? -4.269 1.682 -4.271 1.00 95.50 117 ILE A N 1
ATOM 896 C CA . ILE A 1 117 ? -5.084 0.482 -4.065 1.00 95.50 117 ILE A CA 1
ATOM 897 C C . ILE A 1 117 ? -5.839 0.630 -2.749 1.00 95.50 117 ILE A C 1
ATOM 899 O O . ILE A 1 117 ? -5.233 0.691 -1.680 1.00 95.50 117 ILE A O 1
ATOM 903 N N . THR A 1 118 ? -7.163 0.681 -2.844 1.00 95.44 118 THR A N 1
ATOM 904 C CA . THR A 1 118 ? -8.076 0.758 -1.705 1.00 95.44 118 THR A CA 1
ATOM 905 C C . THR A 1 118 ? -9.329 -0.062 -2.004 1.00 95.44 118 THR A C 1
ATOM 907 O O . THR A 1 118 ? -9.815 -0.063 -3.134 1.00 95.44 118 THR A O 1
ATOM 910 N N . GLY A 1 119 ? -9.828 -0.778 -1.000 1.00 93.81 119 GLY A N 1
ATOM 911 C CA . GLY A 1 119 ? -11.145 -1.415 -0.995 1.00 93.81 119 GLY A CA 1
ATOM 912 C C . GLY A 1 119 ? -12.255 -0.480 -0.503 1.00 93.81 119 GLY A C 1
ATOM 913 O O . GLY A 1 119 ? -13.430 -0.802 -0.649 1.00 93.81 119 GLY A O 1
ATOM 914 N N . GLY A 1 120 ? -11.903 0.677 0.061 1.00 93.94 120 GLY A N 1
ATOM 915 C CA . GLY A 1 120 ? -12.848 1.680 0.542 1.00 93.94 120 GLY A CA 1
ATOM 916 C C . GLY A 1 120 ? -12.194 2.673 1.497 1.00 93.94 120 GLY A C 1
ATOM 917 O O . GLY A 1 120 ? -11.124 2.415 2.043 1.00 93.94 120 GLY A O 1
ATOM 918 N N . CYS A 1 121 ? -12.841 3.815 1.702 1.00 94.62 121 CYS A N 1
ATOM 919 C CA . CYS A 1 121 ? -12.435 4.811 2.687 1.00 94.62 121 CYS A CA 1
ATOM 920 C C . CYS A 1 121 ? -13.490 4.841 3.789 1.00 94.62 121 CYS A C 1
ATOM 922 O O . CYS A 1 121 ? -14.663 5.015 3.474 1.00 94.62 121 CYS A O 1
ATOM 924 N N . LEU A 1 122 ? -13.085 4.607 5.038 1.00 95.81 122 LEU A N 1
ATOM 925 C CA . LEU A 1 122 ? -13.994 4.557 6.185 1.00 95.81 122 LEU A CA 1
ATOM 926 C C . LEU A 1 122 ? -13.390 5.278 7.387 1.00 95.81 122 LEU A C 1
ATOM 928 O O . LEU A 1 122 ? -12.199 5.138 7.676 1.00 95.81 122 LEU A O 1
ATOM 932 N N . SER A 1 123 ? -14.229 5.974 8.142 1.00 95.81 123 SER A N 1
ATOM 933 C CA . SER A 1 123 ? -13.891 6.496 9.462 1.00 95.81 123 SER A CA 1
ATOM 934 C C . SER A 1 123 ? -13.750 5.371 10.496 1.00 95.81 123 SER A C 1
ATOM 936 O O . SER A 1 123 ? -14.323 4.283 10.371 1.00 95.81 123 SER A O 1
ATOM 938 N N . MET A 1 124 ? -13.062 5.640 11.612 1.00 95.38 124 MET A N 1
ATOM 939 C CA . MET A 1 124 ? -12.962 4.668 12.715 1.00 95.38 124 MET A CA 1
ATOM 940 C C . MET A 1 124 ? -14.323 4.262 13.303 1.00 95.38 124 MET A C 1
ATOM 942 O O . MET A 1 124 ? -14.440 3.172 13.869 1.00 95.38 124 MET A O 1
ATOM 946 N N . ASN A 1 125 ? -15.349 5.112 13.197 1.00 95.06 125 ASN A N 1
ATOM 947 C CA . ASN A 1 125 ? -16.698 4.773 13.649 1.00 95.06 125 ASN A CA 1
ATOM 948 C C . ASN A 1 125 ? -17.364 3.765 12.708 1.00 95.06 125 ASN A C 1
ATOM 950 O O . ASN A 1 125 ? -17.953 2.793 13.181 1.00 95.06 125 ASN A O 1
ATOM 954 N N . GLU A 1 126 ? -17.227 3.958 11.398 1.00 96.62 126 GLU A N 1
ATOM 955 C CA . GLU A 1 126 ? -17.759 3.035 10.392 1.00 96.62 126 GLU A CA 1
ATOM 956 C C . GLU A 1 126 ? -17.045 1.685 10.442 1.00 96.62 126 GLU A C 1
ATOM 958 O O . GLU A 1 126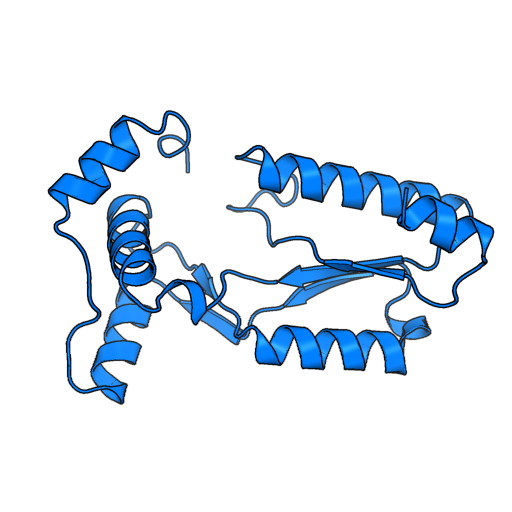 ? -17.710 0.653 10.422 1.00 96.62 126 GLU A O 1
ATOM 963 N N . ILE A 1 127 ? -15.719 1.675 10.625 1.00 96.19 127 ILE A N 1
ATOM 964 C CA . ILE A 1 127 ? -14.941 0.437 10.808 1.00 96.19 127 ILE A CA 1
ATOM 965 C C . ILE A 1 127 ? -15.466 -0.357 12.010 1.00 96.19 127 ILE A C 1
ATOM 967 O O . ILE A 1 127 ? -15.719 -1.559 11.911 1.00 96.19 127 ILE A O 1
ATOM 971 N N . LYS A 1 128 ? -15.680 0.309 13.153 1.00 95.56 128 LYS A N 1
ATOM 972 C CA . LYS A 1 128 ? -16.229 -0.335 14.358 1.00 95.56 128 LYS A CA 1
ATOM 973 C C . LYS A 1 128 ? -17.662 -0.823 14.162 1.00 95.56 128 LYS A C 1
ATOM 975 O O . LYS A 1 128 ? -17.997 -1.882 14.693 1.00 95.56 128 LYS A O 1
ATOM 980 N N . SER A 1 129 ? -18.492 -0.074 13.430 1.00 96.56 129 SER A N 1
ATOM 981 C CA . SER A 1 129 ? -19.856 -0.499 13.094 1.00 96.56 129 SER A CA 1
ATOM 982 C C . SER A 1 129 ? -19.820 -1.758 12.240 1.00 96.56 129 SER A C 1
ATOM 984 O O . SER A 1 129 ? -20.364 -2.772 12.657 1.00 96.56 129 SER A O 1
ATOM 986 N N . ALA A 1 130 ? -19.073 -1.741 11.133 1.00 95.94 130 ALA A N 1
ATOM 987 C CA . ALA A 1 130 ? -18.931 -2.887 10.241 1.00 95.94 130 ALA A CA 1
ATOM 988 C C . ALA A 1 130 ? -18.414 -4.133 10.981 1.00 95.94 130 ALA A C 1
ATOM 990 O O . ALA A 1 130 ? -18.954 -5.226 10.813 1.00 95.94 130 ALA A O 1
ATOM 991 N N . TYR A 1 131 ? -17.422 -3.969 11.866 1.00 95.50 131 TYR A N 1
ATOM 992 C CA . TYR A 1 131 ? -16.928 -5.060 12.710 1.00 95.50 131 TYR A CA 1
ATOM 993 C C . TYR A 1 131 ? -18.037 -5.640 13.600 1.00 95.50 131 TYR A C 1
ATOM 995 O O . TYR A 1 131 ? -18.202 -6.859 13.680 1.00 95.50 131 TYR A O 1
ATOM 1003 N N . LYS A 1 132 ? -18.809 -4.779 14.272 1.00 96.50 132 LYS A N 1
ATOM 1004 C CA . LYS A 1 132 ? -19.894 -5.201 15.164 1.00 96.50 132 LYS A CA 1
ATOM 1005 C C . LYS A 1 132 ? -21.041 -5.859 14.403 1.00 96.50 132 LYS A C 1
ATOM 1007 O O . LYS A 1 132 ? -21.581 -6.847 14.893 1.00 96.50 132 LYS A O 1
ATOM 1012 N N . ASP A 1 133 ? -21.388 -5.336 13.236 1.00 97.69 133 ASP A N 1
ATOM 1013 C CA . ASP A 1 133 ? -22.488 -5.833 12.413 1.00 97.69 133 ASP A CA 1
ATOM 1014 C C . ASP A 1 133 ? -22.190 -7.246 11.892 1.00 97.69 133 ASP A C 1
ATOM 1016 O O . ASP A 1 133 ? -23.068 -8.107 11.901 1.00 97.69 133 ASP A O 1
ATOM 1020 N N . VAL A 1 134 ? -20.935 -7.520 11.517 1.00 96.00 134 VAL A N 1
ATOM 1021 C CA . VAL A 1 134 ? -20.513 -8.835 11.006 1.00 96.00 134 VAL A CA 1
ATOM 1022 C C . VAL A 1 134 ? -20.217 -9.836 12.127 1.00 96.00 134 VAL A C 1
ATOM 1024 O O . VAL A 1 134 ? -20.582 -11.005 12.022 1.00 96.00 134 VAL A O 1
ATOM 1027 N N . LEU A 1 135 ? -19.548 -9.411 13.205 1.00 94.38 135 LEU A N 1
ATOM 1028 C CA . LEU A 1 135 ? -19.049 -10.321 14.250 1.00 94.38 135 LEU A CA 1
ATOM 1029 C C . LEU A 1 135 ? -19.902 -10.345 15.525 1.00 94.38 135 LEU A C 1
ATOM 1031 O O . LEU A 1 135 ? -19.605 -11.110 16.444 1.00 94.38 135 LEU A O 1
ATOM 1035 N N . GLY A 1 136 ? -20.928 -9.496 15.625 1.00 96.31 136 GLY A N 1
ATOM 1036 C CA . GLY A 1 136 ? -21.851 -9.429 16.764 1.00 96.31 136 GLY A CA 1
ATOM 1037 C C . GLY A 1 136 ? -21.235 -8.912 18.070 1.00 96.31 136 GLY A C 1
ATOM 1038 O O . GLY A 1 136 ? -21.884 -8.945 19.116 1.00 96.31 136 GLY A O 1
ATOM 1039 N N . LYS A 1 137 ? -19.986 -8.435 18.047 1.00 94.50 137 LYS A N 1
ATOM 1040 C CA . LYS A 1 137 ? -19.244 -7.975 19.230 1.00 94.50 137 LYS A CA 1
ATOM 1041 C C . LYS A 1 137 ? -18.462 -6.702 18.937 1.00 94.50 137 LYS A C 1
ATOM 1043 O O . LYS A 1 137 ? -18.153 -6.398 17.792 1.00 94.50 137 LYS A O 1
ATOM 1048 N N . GLN A 1 138 ? -18.125 -5.964 19.990 1.00 94.06 138 GLN A N 1
ATOM 1049 C CA . GLN A 1 138 ? -17.322 -4.752 19.854 1.00 94.06 138 GLN A CA 1
ATOM 1050 C C . GLN A 1 138 ? -15.907 -5.080 19.376 1.00 94.06 138 GLN A C 1
ATOM 1052 O O . GLN A 1 138 ? -15.316 -6.077 19.800 1.00 94.06 138 GLN A O 1
ATOM 1057 N N . MET A 1 139 ? -15.367 -4.211 18.524 1.00 94.38 139 MET A N 1
ATOM 1058 C CA . MET A 1 139 ? -13.984 -4.303 18.072 1.00 94.38 139 MET A CA 1
ATOM 1059 C C . MET A 1 139 ? -13.036 -4.183 19.276 1.00 94.38 139 MET A C 1
ATOM 1061 O O . MET A 1 139 ? -13.156 -3.214 20.036 1.00 94.38 139 MET A O 1
ATOM 1065 N N . PRO A 1 140 ? -12.115 -5.142 19.488 1.00 93.38 140 PRO A N 1
ATOM 1066 C CA . PRO A 1 140 ? -11.160 -5.072 20.585 1.00 93.38 140 PRO A CA 1
ATOM 1067 C C . PRO A 1 140 ? -10.339 -3.782 20.526 1.00 93.38 140 PRO A C 1
ATOM 1069 O O . PRO A 1 140 ? -9.834 -3.399 19.476 1.00 93.38 140 PRO A O 1
ATOM 1072 N N . SER A 1 141 ? -10.187 -3.124 21.671 1.00 94.06 141 SER A N 1
ATOM 1073 C CA . SER A 1 141 ? -9.384 -1.912 21.816 1.00 94.06 141 SER A CA 1
ATOM 1074 C C . SER A 1 141 ? -8.731 -1.922 23.187 1.00 94.06 141 SER A C 1
ATOM 1076 O O . SER A 1 141 ? -9.399 -2.199 24.185 1.00 94.06 141 SER A O 1
ATOM 1078 N N . VAL A 1 142 ? -7.448 -1.570 23.259 1.00 91.94 142 VAL A N 1
ATOM 1079 C CA . VAL A 1 142 ? -6.826 -1.278 24.557 1.00 91.94 142 VAL A CA 1
ATOM 1080 C C . VAL A 1 142 ? -7.437 -0.000 25.158 1.00 91.94 142 VAL A C 1
ATOM 1082 O O . VAL A 1 142 ? -7.991 0.822 24.415 1.00 91.94 142 VAL A O 1
ATOM 1085 N N . PRO A 1 143 ? -7.359 0.201 26.489 1.00 90.75 143 PRO A N 1
ATOM 1086 C CA . PRO A 1 143 ? -7.888 1.407 27.115 1.00 90.75 143 PRO A CA 1
ATOM 1087 C C . PRO A 1 143 ? -7.256 2.682 26.545 1.00 90.75 143 PRO A C 1
ATOM 1089 O O . PRO A 1 143 ? -6.040 2.759 26.361 1.00 90.75 143 PRO A O 1
ATOM 1092 N N . ALA A 1 144 ? -8.080 3.712 26.333 1.00 86.50 144 ALA A N 1
ATOM 1093 C CA . ALA A 1 144 ? -7.668 4.969 25.702 1.00 86.50 144 ALA A CA 1
ATOM 1094 C C . ALA A 1 144 ? -6.494 5.662 26.416 1.00 86.50 144 ALA A C 1
ATOM 1096 O O . ALA A 1 144 ? -5.667 6.283 25.758 1.00 86.50 144 ALA A O 1
ATOM 1097 N N . VAL A 1 145 ? -6.374 5.501 27.740 1.00 85.38 145 VAL A N 1
ATOM 1098 C CA . VAL A 1 145 ? -5.238 6.013 28.526 1.00 85.38 145 VAL A CA 1
ATOM 1099 C C . VAL A 1 145 ? -3.901 5.473 28.018 1.00 85.38 145 VAL A C 1
ATOM 1101 O O . VAL A 1 145 ? -2.956 6.246 27.906 1.00 85.38 145 VAL A O 1
ATOM 1104 N N . PHE A 1 146 ? -3.812 4.187 27.663 1.00 85.12 146 PHE A N 1
ATOM 1105 C CA . PHE A 1 146 ? -2.568 3.611 27.144 1.00 85.12 146 PHE A CA 1
ATOM 1106 C C . PHE A 1 146 ? -2.226 4.171 25.764 1.00 85.12 146 PHE A C 1
ATOM 1108 O O . PHE A 1 146 ? -1.085 4.562 25.532 1.00 85.12 146 PHE A O 1
ATOM 1115 N N . ALA A 1 147 ? -3.218 4.274 24.875 1.00 83.75 147 ALA A N 1
ATOM 1116 C CA . ALA A 1 147 ? -3.030 4.873 23.556 1.00 83.75 147 ALA A CA 1
ATOM 1117 C C . ALA A 1 147 ? -2.607 6.344 23.656 1.00 83.75 147 ALA A C 1
ATOM 1119 O O . ALA A 1 147 ? -1.654 6.753 23.004 1.00 83.75 147 ALA A O 1
ATOM 1120 N N . TRP A 1 148 ? -3.251 7.125 24.522 1.00 83.44 148 TRP A N 1
ATOM 1121 C CA . TRP A 1 148 ? -2.898 8.522 24.771 1.00 83.44 148 TRP A CA 1
ATOM 1122 C C . TRP A 1 148 ? -1.469 8.684 25.301 1.00 83.44 148 TRP A C 1
ATOM 1124 O O . TRP A 1 148 ? -0.752 9.590 24.879 1.00 83.44 148 TRP A O 1
ATOM 1134 N N . LEU A 1 149 ? -1.035 7.798 26.202 1.00 84.69 149 LEU A N 1
ATOM 1135 C CA . LEU A 1 149 ? 0.310 7.835 26.776 1.00 84.69 149 LEU A CA 1
ATOM 1136 C C . LEU A 1 149 ? 1.367 7.518 25.708 1.00 84.69 149 LEU A C 1
ATOM 1138 O O . LEU A 1 149 ? 2.373 8.217 25.619 1.00 84.69 149 LEU A O 1
ATOM 1142 N N . ILE A 1 150 ? 1.091 6.542 24.837 1.00 82.50 150 ILE A N 1
ATOM 1143 C CA . ILE A 1 150 ? 1.924 6.228 23.667 1.00 82.50 150 ILE A CA 1
ATOM 1144 C C . ILE A 1 150 ? 1.971 7.414 22.700 1.00 82.50 150 ILE A C 1
ATOM 1146 O O . ILE A 1 150 ? 3.059 7.833 22.316 1.00 82.50 150 ILE A O 1
ATOM 1150 N N . LEU A 1 151 ? 0.819 8.000 22.364 1.00 81.62 151 LEU A N 1
ATOM 1151 C CA . LEU A 1 151 ? 0.716 9.150 21.461 1.00 81.62 151 LEU A CA 1
ATOM 1152 C C . LEU A 1 151 ? 1.488 10.369 21.980 1.00 81.62 151 LEU A C 1
ATOM 1154 O O . LEU A 1 151 ? 2.130 11.069 21.202 1.00 81.62 151 LEU A O 1
ATOM 1158 N N . LYS A 1 152 ? 1.474 10.610 23.296 1.00 77.94 152 LYS A N 1
ATOM 1159 C CA . LYS A 1 152 ? 2.259 11.681 23.927 1.00 77.94 152 LYS A CA 1
ATOM 1160 C C . LYS A 1 152 ? 3.763 11.437 23.900 1.00 77.94 152 LYS A C 1
ATOM 1162 O O . LYS A 1 152 ? 4.518 12.401 23.824 1.00 77.94 152 LYS A O 1
ATOM 1167 N N . LEU A 1 153 ? 4.192 10.181 24.003 1.00 76.81 153 LEU A N 1
ATOM 1168 C CA . LEU A 1 153 ? 5.606 9.810 23.930 1.00 76.81 153 LEU A CA 1
ATOM 1169 C C . LEU A 1 153 ? 6.112 9.785 22.484 1.00 76.81 153 LEU A C 1
ATOM 1171 O O . LEU A 1 153 ? 7.283 10.065 22.232 1.00 76.81 153 LEU A O 1
ATOM 1175 N N . SER A 1 154 ? 5.237 9.497 21.519 1.00 64.12 154 SER A N 1
ATOM 1176 C CA . SER A 1 154 ? 5.553 9.623 20.105 1.00 64.12 154 SER A CA 1
ATOM 1177 C C . SER A 1 154 ? 5.474 11.091 19.689 1.00 64.12 154 SER A C 1
ATOM 1179 O O . SER A 1 154 ? 4.409 11.595 19.344 1.00 64.12 154 SER A O 1
ATOM 1181 N N . SER A 1 155 ? 6.618 11.773 19.640 1.00 55.84 155 SER A N 1
ATOM 1182 C CA . SER A 1 155 ? 6.715 13.152 19.128 1.00 55.84 155 SER A CA 1
ATOM 1183 C C . SER A 1 155 ? 6.219 13.319 17.674 1.00 55.84 155 SER A C 1
ATOM 1185 O O . SER A 1 155 ? 6.159 14.439 17.182 1.00 55.84 155 SER A O 1
ATOM 1187 N N . GLY A 1 156 ? 5.878 12.224 16.980 1.00 53.38 156 GLY A N 1
ATOM 1188 C CA . GLY A 1 156 ? 5.310 12.230 15.636 1.00 53.38 156 GLY A CA 1
ATOM 1189 C C . GLY A 1 156 ? 3.780 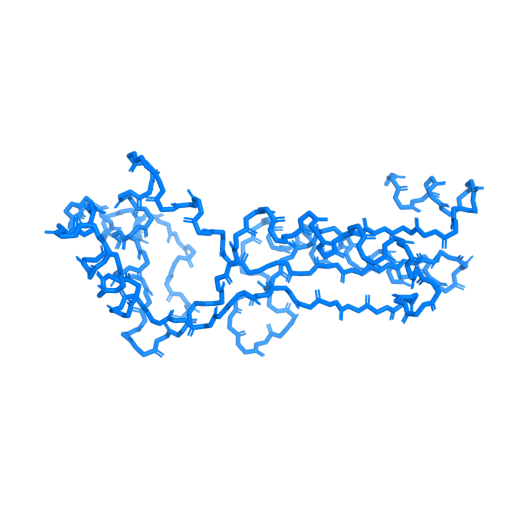12.351 15.575 1.00 53.38 156 GLY A C 1
ATOM 1190 O O . GLY A 1 156 ? 3.255 12.888 14.625 1.00 53.38 156 GLY A O 1
ATOM 1191 N N . ALA A 1 157 ? 2.986 11.938 16.556 1.00 48.03 157 ALA A N 1
ATOM 1192 C CA . ALA A 1 157 ? 1.532 11.896 16.310 1.00 48.03 157 ALA A CA 1
ATOM 1193 C C . ALA A 1 157 ? 0.800 13.252 16.461 1.00 48.03 157 ALA A C 1
ATOM 1195 O O . ALA A 1 157 ? -0.416 13.307 16.327 1.00 48.03 157 ALA A O 1
ATOM 1196 N N . GLN A 1 158 ? 1.509 14.344 16.776 1.00 42.81 158 GLN A N 1
ATOM 1197 C CA . GLN A 1 158 ? 0.895 15.618 17.183 1.00 42.81 158 GLN A CA 1
ATOM 1198 C C . GLN A 1 158 ? 0.568 16.594 16.035 1.00 42.81 158 GLN A C 1
ATOM 1200 O O . GLN A 1 158 ? 0.056 17.678 16.311 1.00 42.81 158 GLN A O 1
ATOM 1205 N N . HIS A 1 159 ? 0.840 16.244 14.771 1.00 39.53 159 HIS A N 1
ATOM 1206 C CA . HIS A 1 159 ? 0.736 17.183 13.640 1.00 39.53 159 HIS A CA 1
ATOM 1207 C C . HIS A 1 159 ? -0.071 16.684 12.423 1.00 39.53 159 HIS A C 1
ATOM 1209 O O . HIS A 1 159 ? 0.172 17.159 11.317 1.00 39.53 159 HIS A O 1
ATOM 1215 N N . VAL A 1 160 ? -1.048 15.786 12.609 1.00 40.06 160 VAL A N 1
ATOM 1216 C CA . VAL A 1 160 ? -1.988 15.347 11.546 1.00 40.06 160 VAL A CA 1
ATOM 1217 C C . VAL A 1 160 ? -3.412 15.852 11.827 1.00 40.06 160 VAL A C 1
ATOM 1219 O O . VAL A 1 160 ? -3.855 15.724 12.987 1.00 40.06 160 VAL A O 1
#

Radius of gyration: 18.16 Å; chains: 1; bounding box: 43×28×49 Å

Foldseek 3Di:
DVLVVCLVVVPPEDEAEAAQAPDPDSQDQLDPRNVVRSVVVVVNLVCVVVPRQYFYEHEWAEPCCLDDPSNQLVLLLLVQLDDQPFWGFYDHPVVVVVVVVVCVVVVVVRGPYYHYDGPDIDGSVVVQVVCCVVVVDGRRHDDNVVSVVVCVVPPRSPPD

Organism: NCBI:txid1491008

InterPro domains:
  IPR008030 NmrA-like domain [PF05368] (6-139)
  IPR036291 NAD(P)-binding domain superfamily [SSF51735] (6-143)
  IPR051164 NmrA-like oxidoreductase [PTHR42748] (5-141)